Protein AF-A0A527X6K6-F1 (afdb_monomer)

Structure (mmCIF, N/CA/C/O backbone):
data_AF-A0A527X6K6-F1
#
_entry.id   AF-A0A527X6K6-F1
#
loop_
_atom_site.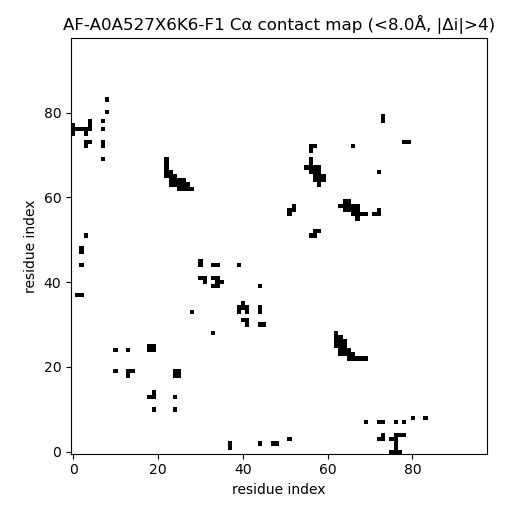group_PDB
_atom_site.id
_atom_site.type_symbol
_atom_site.label_atom_id
_atom_site.label_alt_id
_atom_site.label_comp_id
_atom_site.label_asym_id
_atom_site.label_entity_id
_atom_site.label_seq_id
_atom_site.pdb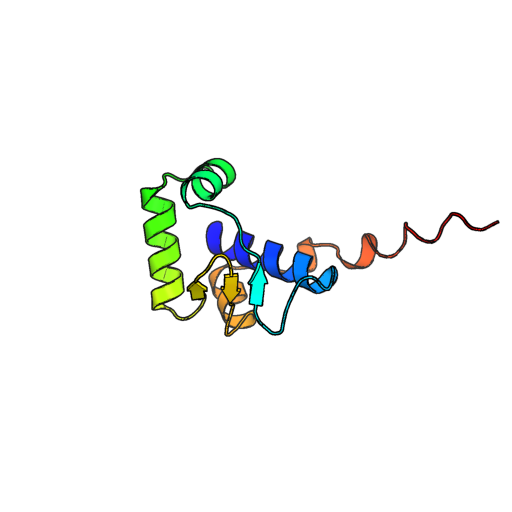x_PDB_ins_code
_atom_site.Cartn_x
_atom_site.Cartn_y
_atom_site.Cartn_z
_atom_site.occupancy
_atom_site.B_iso_or_equiv
_atom_site.auth_seq_id
_atom_site.auth_comp_id
_atom_site.auth_asym_id
_atom_site.auth_atom_id
_atom_site.pdbx_PDB_model_num
ATOM 1 N N . GLU A 1 1 ? 6.776 7.921 -3.647 1.00 76.56 1 GLU A N 1
ATOM 2 C CA . GLU A 1 1 ? 7.877 6.958 -3.862 1.00 76.56 1 GLU A CA 1
ATOM 3 C C . GLU A 1 1 ? 7.983 5.915 -2.744 1.00 76.56 1 GLU A C 1
ATOM 5 O O . GLU A 1 1 ? 7.497 4.816 -2.959 1.00 76.56 1 GLU A O 1
ATOM 10 N N . ARG A 1 2 ? 8.471 6.239 -1.529 1.00 87.06 2 ARG A N 1
ATOM 11 C CA . ARG A 1 2 ? 8.707 5.253 -0.438 1.00 87.06 2 ARG A CA 1
ATOM 12 C C . ARG A 1 2 ? 7.518 4.342 -0.096 1.00 87.06 2 ARG A C 1
ATOM 14 O O . ARG A 1 2 ? 7.696 3.141 0.043 1.00 87.06 2 ARG A O 1
ATOM 21 N N . MET A 1 3 ? 6.308 4.901 0.006 1.00 93.00 3 MET A N 1
ATOM 22 C CA . MET A 1 3 ? 5.091 4.115 0.263 1.00 93.00 3 MET A CA 1
ATOM 23 C C . MET A 1 3 ? 4.795 3.133 -0.876 1.00 93.00 3 MET A C 1
ATOM 25 O O . MET A 1 3 ? 4.585 1.956 -0.629 1.00 93.00 3 MET A O 1
ATOM 29 N N . ALA A 1 4 ? 4.791 3.606 -2.125 1.00 92.38 4 ALA A N 1
ATOM 30 C CA . ALA A 1 4 ? 4.514 2.762 -3.287 1.00 92.38 4 ALA A CA 1
ATOM 31 C C . ALA A 1 4 ? 5.568 1.654 -3.429 1.00 92.38 4 ALA A C 1
ATOM 33 O O . ALA A 1 4 ? 5.218 0.507 -3.675 1.00 92.38 4 ALA A O 1
ATOM 34 N N . HIS A 1 5 ? 6.836 1.981 -3.167 1.00 91.44 5 HIS A N 1
ATOM 35 C CA . HIS A 1 5 ? 7.931 1.018 -3.130 1.00 91.44 5 HIS A CA 1
ATOM 36 C C . HIS A 1 5 ? 7.713 -0.067 -2.067 1.00 91.44 5 HIS A C 1
ATOM 38 O O . HIS A 1 5 ? 7.816 -1.247 -2.383 1.00 91.44 5 HIS A O 1
ATOM 44 N N . LEU A 1 6 ? 7.354 0.315 -0.834 1.00 92.31 6 LEU A N 1
ATOM 45 C CA . LEU A 1 6 ? 7.033 -0.634 0.239 1.00 92.31 6 LEU A CA 1
ATOM 46 C C . LEU A 1 6 ? 5.873 -1.562 -0.150 1.00 92.31 6 LEU A C 1
ATOM 48 O O . LEU A 1 6 ? 5.939 -2.761 0.100 1.00 92.31 6 LEU A O 1
ATOM 52 N N . LEU A 1 7 ? 4.813 -1.019 -0.756 1.00 94.75 7 LEU A N 1
ATOM 53 C CA . LEU A 1 7 ? 3.655 -1.813 -1.172 1.00 94.75 7 LEU A CA 1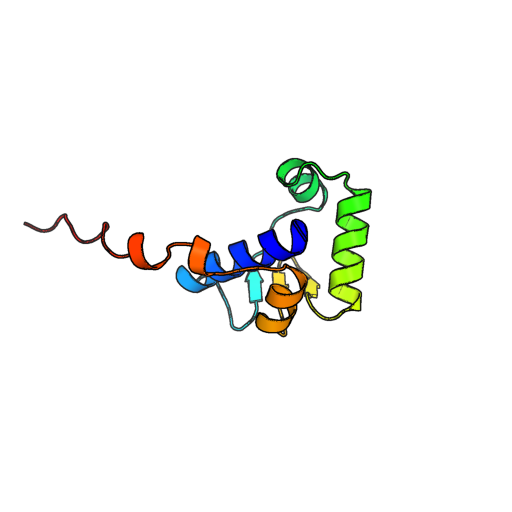
ATOM 54 C C . LEU A 1 7 ? 4.013 -2.798 -2.295 1.00 94.75 7 LEU A C 1
ATOM 56 O O . LEU A 1 7 ? 3.600 -3.952 -2.221 1.00 94.75 7 LEU A O 1
ATOM 60 N N . CYS A 1 8 ? 4.814 -2.380 -3.285 1.00 94.00 8 CYS A N 1
ATOM 61 C CA . CYS A 1 8 ? 5.350 -3.274 -4.318 1.00 94.00 8 CYS A CA 1
ATOM 62 C C . CYS A 1 8 ? 6.195 -4.395 -3.708 1.00 94.00 8 CYS A C 1
ATOM 64 O O . CYS A 1 8 ? 5.976 -5.565 -4.004 1.00 94.00 8 CYS A O 1
ATOM 66 N N . GLU A 1 9 ? 7.143 -4.042 -2.840 1.00 92.44 9 GLU A N 1
ATOM 67 C CA . GLU A 1 9 ? 8.031 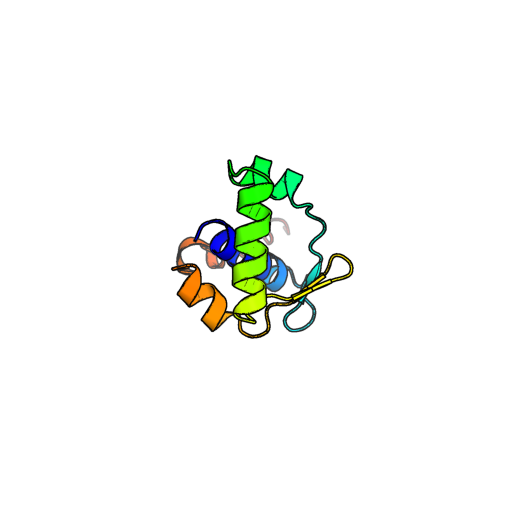-4.995 -2.177 1.00 92.44 9 GLU A CA 1
ATOM 68 C C . GLU A 1 9 ? 7.259 -6.029 -1.359 1.00 92.44 9 GLU A C 1
ATOM 70 O O . GLU A 1 9 ? 7.492 -7.230 -1.499 1.00 92.44 9 GLU A O 1
ATOM 75 N N . LEU A 1 10 ? 6.331 -5.570 -0.518 1.00 93.25 10 LEU A N 1
ATOM 76 C CA . LEU A 1 10 ? 5.533 -6.454 0.319 1.00 93.25 10 LEU A CA 1
ATOM 77 C C . LEU A 1 10 ? 4.687 -7.397 -0.537 1.00 93.25 10 LEU A C 1
ATOM 79 O O . LEU A 1 10 ? 4.654 -8.593 -0.260 1.00 93.25 10 LEU A O 1
ATOM 83 N N . PHE A 1 11 ? 4.040 -6.873 -1.580 1.00 95.31 11 PHE A N 1
ATOM 84 C CA . PHE A 1 11 ? 3.217 -7.684 -2.469 1.00 95.31 11 PHE A CA 1
ATOM 85 C C . PHE A 1 11 ? 4.039 -8.775 -3.157 1.00 95.31 11 PHE A C 1
ATOM 87 O O . PHE A 1 11 ? 3.657 -9.936 -3.099 1.00 95.31 11 PHE A O 1
ATOM 94 N N . ILE A 1 12 ? 5.198 -8.428 -3.725 1.00 93.25 12 ILE A N 1
ATOM 95 C CA . ILE A 1 12 ? 6.069 -9.387 -4.421 1.00 93.25 12 ILE A CA 1
ATOM 96 C C . ILE A 1 12 ? 6.598 -10.459 -3.459 1.00 93.25 12 ILE A C 1
ATOM 98 O O . ILE A 1 12 ? 6.654 -11.635 -3.812 1.00 93.25 12 ILE A O 1
ATOM 102 N N . ARG A 1 13 ? 6.963 -10.087 -2.225 1.00 93.69 13 ARG A N 1
ATOM 103 C CA . ARG A 1 13 ? 7.400 -11.063 -1.213 1.00 93.69 13 ARG A CA 1
ATOM 104 C C . ARG A 1 13 ? 6.272 -12.011 -0.809 1.00 93.69 13 ARG A C 1
ATOM 106 O O . ARG A 1 13 ? 6.509 -13.205 -0.659 1.00 93.69 13 ARG A O 1
ATOM 113 N N . LEU A 1 14 ? 5.058 -11.491 -0.633 1.00 94.19 14 LEU A N 1
ATOM 114 C CA . LEU A 1 14 ? 3.890 -12.313 -0.315 1.00 94.19 14 LEU A CA 1
ATOM 115 C C . LEU A 1 14 ? 3.499 -13.207 -1.494 1.00 94.19 14 LEU A C 1
ATOM 117 O O . LEU A 1 14 ? 3.131 -14.355 -1.271 1.00 94.19 14 LEU A O 1
ATOM 121 N N . GLU A 1 15 ? 3.624 -12.720 -2.727 1.00 94.00 15 GLU A N 1
ATOM 122 C CA . GLU A 1 15 ? 3.385 -13.498 -3.944 1.00 94.00 15 GLU A CA 1
ATOM 123 C C . GLU A 1 15 ? 4.374 -14.663 -4.046 1.00 94.00 15 GLU A C 1
ATOM 125 O O . GLU A 1 15 ? 3.960 -15.810 -4.206 1.00 94.00 15 GLU A O 1
ATOM 130 N N . ALA A 1 16 ? 5.668 -14.399 -3.839 1.00 92.19 16 ALA A N 1
ATOM 131 C CA . ALA A 1 16 ? 6.704 -15.431 -3.809 1.00 92.19 16 ALA A CA 1
ATOM 132 C C . ALA A 1 16 ? 6.488 -16.471 -2.692 1.00 92.19 16 ALA A C 1
ATOM 134 O O . ALA A 1 16 ? 6.854 -17.633 -2.851 1.00 92.19 16 ALA A O 1
ATOM 135 N N . ALA A 1 17 ? 5.871 -16.071 -1.576 1.00 94.19 17 ALA A N 1
ATOM 136 C CA . ALA A 1 17 ? 5.514 -16.959 -0.470 1.00 94.19 17 ALA A CA 1
ATOM 137 C C . ALA A 1 17 ? 4.174 -17.704 -0.668 1.00 94.19 17 ALA A C 1
ATOM 139 O O . ALA A 1 17 ? 3.794 -18.494 0.195 1.00 94.19 17 ALA A O 1
ATOM 140 N N . GLY A 1 18 ? 3.440 -17.456 -1.761 1.00 94.06 18 GLY A N 1
ATOM 141 C CA . GLY A 1 18 ? 2.107 -18.031 -1.991 1.00 94.06 18 GLY A CA 1
ATOM 142 C C . GLY A 1 18 ? 1.006 -17.455 -1.088 1.00 94.06 18 GLY A C 1
ATOM 143 O O . GLY A 1 18 ? -0.038 -18.078 -0.911 1.00 94.06 18 GLY A O 1
ATOM 144 N N . CYS A 1 19 ? 1.230 -16.273 -0.509 1.00 95.44 19 CYS A N 1
ATOM 145 C CA . CYS A 1 19 ? 0.328 -15.578 0.417 1.00 95.44 19 CYS A CA 1
ATOM 146 C C . CYS A 1 19 ? -0.548 -14.512 -0.272 1.00 95.44 19 CYS A C 1
ATOM 148 O O . CYS A 1 19 ? -1.107 -13.636 0.395 1.00 95.44 19 CYS A O 1
ATOM 150 N N . THR A 1 20 ? -0.650 -14.550 -1.601 1.00 96.38 20 THR A N 1
ATOM 151 C CA . THR A 1 20 ? -1.533 -13.688 -2.395 1.00 96.38 20 THR A CA 1
ATOM 152 C C . THR A 1 20 ? -2.723 -14.477 -2.935 1.00 96.38 20 THR A C 1
ATOM 154 O O . THR A 1 20 ? -2.658 -15.683 -3.161 1.00 96.38 20 THR A O 1
ATOM 157 N N . SER A 1 21 ? -3.832 -13.776 -3.148 1.00 95.31 21 SER A N 1
ATOM 158 C CA . SER A 1 21 ? -4.984 -14.262 -3.903 1.00 95.31 21 SER A CA 1
ATOM 159 C C . SER A 1 21 ? -5.228 -13.279 -5.039 1.00 95.31 21 SER A C 1
ATOM 161 O O . SER A 1 21 ? -5.632 -12.138 -4.799 1.00 95.31 21 SER A O 1
ATOM 163 N N . ASP A 1 22 ? -4.958 -13.716 -6.268 1.00 93.19 22 ASP A N 1
ATOM 164 C CA . ASP A 1 22 ? -4.941 -12.869 -7.462 1.00 93.19 22 ASP A CA 1
ATOM 165 C C . ASP A 1 22 ? -4.037 -11.638 -7.260 1.00 93.19 22 ASP A C 1
ATOM 167 O O . ASP A 1 22 ? -2.869 -11.743 -6.895 1.00 93.19 22 ASP A O 1
ATOM 171 N N . SER A 1 23 ? -4.595 -10.447 -7.451 1.00 95.00 23 SER A N 1
ATOM 172 C CA . SER A 1 23 ? -3.928 -9.168 -7.253 1.00 95.00 23 SER A CA 1
ATOM 173 C C . SER A 1 23 ? -4.053 -8.639 -5.820 1.00 95.00 23 SER A C 1
ATOM 175 O 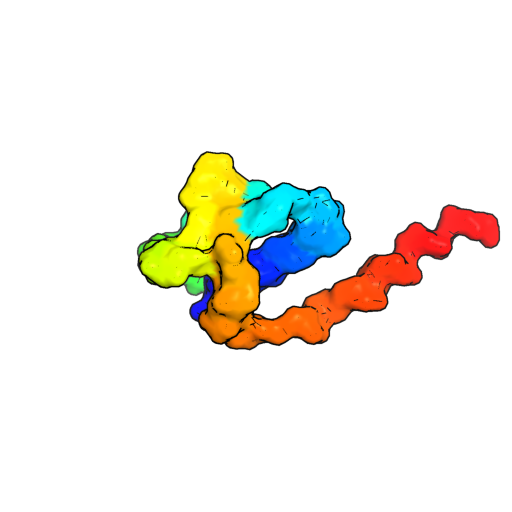O . SER A 1 23 ? -3.977 -7.425 -5.617 1.00 95.00 23 SER A O 1
ATOM 177 N N . SER A 1 24 ? -4.341 -9.496 -4.834 1.00 97.44 24 SER A N 1
ATOM 178 C CA . SER A 1 24 ? -4.618 -9.080 -3.455 1.00 97.44 24 SER A CA 1
ATOM 179 C C . SER A 1 24 ? -3.815 -9.848 -2.413 1.00 97.44 24 SER A C 1
ATOM 181 O O . SER A 1 24 ? -3.484 -11.016 -2.594 1.00 97.44 24 SER A O 1
ATOM 183 N N . CYS A 1 25 ? -3.544 -9.198 -1.286 1.00 97.12 25 CYS A N 1
ATOM 184 C CA . CYS A 1 25 ? -2.876 -9.794 -0.135 1.00 97.12 25 CYS A CA 1
ATOM 185 C C . CYS A 1 25 ? -3.434 -9.233 1.178 1.00 97.12 25 CYS A C 1
ATOM 187 O O . CYS A 1 25 ? -4.039 -8.153 1.210 1.00 97.12 25 CYS A O 1
ATOM 189 N N . GLU A 1 26 ? -3.217 -9.947 2.283 1.00 96.75 26 GLU A N 1
ATOM 190 C CA . GLU A 1 26 ? -3.485 -9.382 3.604 1.00 96.75 26 GLU A CA 1
ATOM 191 C C . GLU A 1 26 ? -2.544 -8.195 3.859 1.00 96.75 26 GLU A C 1
ATOM 193 O O . GLU A 1 26 ? -1.351 -8.234 3.557 1.00 96.75 26 GLU A O 1
ATOM 198 N N . PHE A 1 27 ? -3.095 -7.117 4.405 1.00 95.81 27 PHE A N 1
ATOM 199 C CA . PHE A 1 27 ? -2.367 -5.909 4.755 1.00 95.81 27 PHE A CA 1
ATOM 200 C C . PHE A 1 27 ? -2.847 -5.388 6.117 1.00 95.81 27 PHE A C 1
ATOM 202 O O . PHE A 1 27 ? -3.697 -4.493 6.196 1.00 95.81 27 PHE A O 1
ATOM 209 N N . PRO A 1 28 ? -2.323 -5.957 7.217 1.00 92.88 28 PRO A N 1
ATOM 210 C CA . PRO A 1 28 ? -2.788 -5.657 8.567 1.00 92.88 28 PRO A CA 1
ATOM 211 C C . PRO A 1 28 ? -2.231 -4.345 9.150 1.00 92.88 28 PRO A C 1
ATOM 213 O O . PRO A 1 28 ? -2.532 -4.043 10.306 1.00 92.88 28 PRO A O 1
ATOM 216 N N . LEU A 1 29 ? -1.451 -3.575 8.379 1.00 93.38 29 LEU A N 1
ATOM 217 C CA . LEU A 1 29 ? -0.764 -2.367 8.843 1.00 93.38 29 LEU A CA 1
ATOM 218 C C . LEU A 1 29 ? -1.678 -1.135 8.866 1.00 93.38 29 LEU A C 1
ATOM 220 O O . LEU A 1 29 ? -2.369 -0.801 7.899 1.00 93.38 29 LEU A O 1
ATOM 224 N N . THR A 1 30 ? -1.627 -0.410 9.977 1.00 94.19 30 THR A N 1
ATOM 225 C CA . THR A 1 30 ? -2.292 0.878 10.177 1.00 94.19 30 THR A CA 1
ATOM 226 C C . THR A 1 30 ? -1.476 2.038 9.601 1.00 94.19 30 THR A C 1
ATOM 228 O O . THR A 1 30 ? -0.278 1.937 9.343 1.00 94.19 30 THR A O 1
ATOM 231 N N . GLN A 1 31 ? -2.112 3.205 9.433 1.00 94.56 31 GLN A N 1
ATOM 232 C CA . GLN A 1 31 ? -1.412 4.417 8.976 1.00 94.56 31 GLN A CA 1
ATOM 233 C C . GLN A 1 31 ? -0.334 4.886 9.965 1.00 94.56 31 GLN A C 1
ATOM 235 O O . GLN A 1 31 ? 0.637 5.512 9.546 1.00 94.56 31 GLN A O 1
ATOM 240 N N . THR A 1 32 ? -0.505 4.598 11.259 1.00 96.31 32 THR A N 1
ATOM 241 C CA . THR A 1 32 ? 0.483 4.916 12.296 1.00 96.31 32 THR A CA 1
ATOM 242 C C . THR A 1 32 ? 1.713 4.028 12.161 1.00 96.31 32 THR A C 1
ATOM 244 O O . THR A 1 32 ? 2.809 4.561 12.033 1.00 96.31 32 THR A O 1
ATOM 247 N N . GLU A 1 33 ? 1.536 2.707 12.069 1.00 95.62 33 GLU A N 1
ATOM 248 C CA . GLU A 1 33 ? 2.645 1.755 11.880 1.00 95.62 33 GLU A CA 1
ATOM 249 C C . GLU A 1 33 ? 3.397 2.017 10.568 1.00 95.62 33 GLU A C 1
ATOM 251 O O . GLU A 1 33 ? 4.627 1.972 10.524 1.00 95.62 33 GLU A O 1
ATOM 256 N N . LEU A 1 34 ? 2.676 2.367 9.495 1.00 94.81 34 LEU A N 1
ATOM 257 C CA 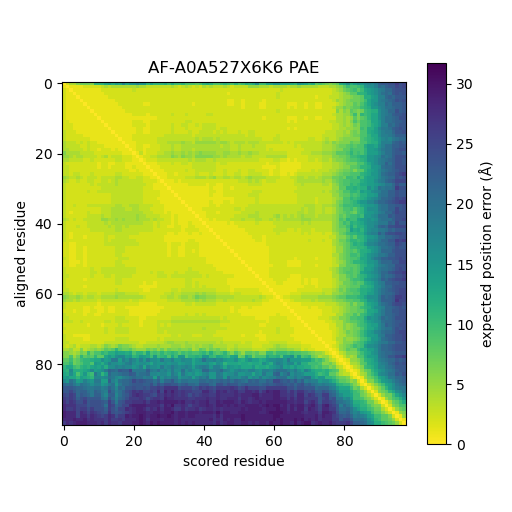. LEU A 1 34 ? 3.294 2.808 8.242 1.00 94.81 34 LEU A CA 1
ATOM 258 C C . LEU A 1 34 ? 4.103 4.095 8.415 1.00 94.81 34 LEU A C 1
ATOM 260 O O . LEU A 1 34 ? 5.172 4.231 7.823 1.00 94.81 34 LEU A O 1
ATOM 264 N N . GLY A 1 35 ? 3.605 5.038 9.216 1.00 95.56 35 GLY A N 1
ATOM 265 C CA . GLY A 1 35 ? 4.309 6.278 9.523 1.00 95.56 35 GLY A CA 1
ATOM 266 C C . GLY A 1 35 ? 5.615 6.024 10.269 1.00 95.56 35 GLY A C 1
ATOM 267 O O . GLY A 1 35 ? 6.664 6.509 9.853 1.00 95.56 35 GLY A O 1
ATOM 268 N N . GLU A 1 36 ? 5.567 5.200 11.312 1.00 94.50 36 GLU A N 1
ATOM 269 C CA . GLU A 1 36 ? 6.738 4.799 12.097 1.00 94.50 36 GLU A CA 1
ATOM 270 C C . GLU A 1 36 ? 7.772 4.061 11.239 1.00 94.50 36 GLU A C 1
ATOM 272 O O . GLU A 1 36 ? 8.951 4.409 11.260 1.00 94.50 36 GLU A O 1
ATOM 277 N N . THR A 1 37 ? 7.320 3.113 10.413 1.00 91.44 37 THR A N 1
ATOM 278 C CA . THR A 1 37 ? 8.190 2.315 9.531 1.00 91.44 37 THR A CA 1
ATOM 279 C C . THR A 1 37 ? 8.882 3.175 8.473 1.00 91.44 37 THR A C 1
ATOM 281 O O . THR A 1 37 ? 10.053 2.968 8.158 1.00 91.44 37 THR A O 1
ATOM 284 N N . LEU A 1 38 ? 8.169 4.151 7.905 1.00 92.00 38 LEU A N 1
ATOM 285 C CA . LEU A 1 38 ? 8.668 4.971 6.798 1.00 92.00 38 LEU A CA 1
ATOM 286 C C . LEU A 1 38 ? 9.296 6.300 7.247 1.00 92.00 38 LEU A C 1
ATOM 288 O O . LEU A 1 38 ? 9.776 7.055 6.397 1.00 92.00 38 LEU A O 1
ATOM 292 N N . GLY A 1 39 ? 9.283 6.612 8.548 1.00 93.62 39 GLY A N 1
ATOM 293 C CA . GLY A 1 39 ? 9.681 7.923 9.070 1.00 93.62 39 GLY A CA 1
ATOM 294 C C . GLY A 1 39 ? 8.775 9.060 8.577 1.00 93.62 39 GLY A C 1
ATOM 295 O O . GLY A 1 39 ? 9.228 10.188 8.387 1.00 93.62 39 GLY A O 1
ATOM 296 N N . MET A 1 40 ? 7.501 8.758 8.314 1.00 93.00 40 MET A N 1
ATOM 297 C CA . MET A 1 40 ? 6.496 9.685 7.793 1.00 93.00 40 MET A CA 1
ATOM 298 C C . MET A 1 40 ? 5.482 10.036 8.884 1.00 93.00 40 MET A C 1
ATOM 300 O O . MET A 1 40 ? 5.089 9.196 9.687 1.00 93.00 40 MET A O 1
ATOM 304 N N . SER A 1 41 ? 4.972 11.268 8.883 1.00 95.44 41 SER A N 1
ATOM 305 C CA . SER A 1 41 ? 3.817 11.590 9.726 1.00 95.44 41 SER A CA 1
ATOM 306 C C . SER A 1 41 ? 2.557 10.878 9.220 1.00 95.44 41 SER A C 1
ATOM 308 O O . SER A 1 41 ? 2.391 10.672 8.014 1.00 95.44 41 SER A O 1
ATOM 310 N N . THR A 1 42 ? 1.613 10.574 10.115 1.00 95.38 42 THR A N 1
ATOM 311 C CA . THR A 1 42 ? 0.333 9.934 9.758 1.00 95.38 42 THR A CA 1
ATOM 312 C C . THR A 1 42 ? -0.443 10.728 8.699 1.00 95.38 42 THR A C 1
ATOM 314 O O . THR A 1 42 ? -1.064 10.145 7.816 1.00 95.38 42 THR A O 1
ATOM 317 N N . VAL A 1 43 ? -0.367 12.066 8.722 1.00 95.56 43 VAL A N 1
ATOM 318 C CA . VAL A 1 43 ? -0.998 12.933 7.707 1.00 95.56 43 VAL A CA 1
ATOM 319 C C . VAL A 1 43 ? -0.335 12.765 6.336 1.00 95.56 43 VAL A C 1
ATOM 321 O O . VAL A 1 43 ? -1.025 12.743 5.316 1.00 95.56 43 VAL A O 1
ATOM 324 N N . HIS A 1 44 ? 0.992 12.620 6.291 1.00 90.88 44 HIS A N 1
ATOM 325 C CA . HIS A 1 44 ? 1.705 12.378 5.038 1.00 90.88 44 HIS A CA 1
ATOM 326 C C . HIS A 1 44 ? 1.427 10.970 4.490 1.00 90.88 44 HIS A C 1
ATOM 328 O O . HIS A 1 44 ? 1.202 10.817 3.288 1.00 90.88 44 HIS A O 1
ATOM 334 N N . VAL A 1 45 ? 1.342 9.963 5.367 1.00 95.88 45 VAL A N 1
ATOM 335 C CA . VAL A 1 45 ? 0.875 8.611 5.017 1.00 95.88 45 VAL A CA 1
ATOM 336 C C . VAL A 1 45 ? -0.527 8.664 4.418 1.00 95.88 45 VAL A C 1
ATOM 338 O O . VAL A 1 45 ? -0.746 8.142 3.327 1.00 95.88 45 VAL A O 1
ATOM 341 N N . ASN A 1 46 ? -1.465 9.336 5.090 1.00 95.94 46 ASN A N 1
ATOM 342 C CA . ASN A 1 46 ? -2.846 9.456 4.637 1.00 95.94 46 ASN A CA 1
ATOM 343 C C . ASN A 1 46 ? -2.939 10.067 3.234 1.00 95.94 46 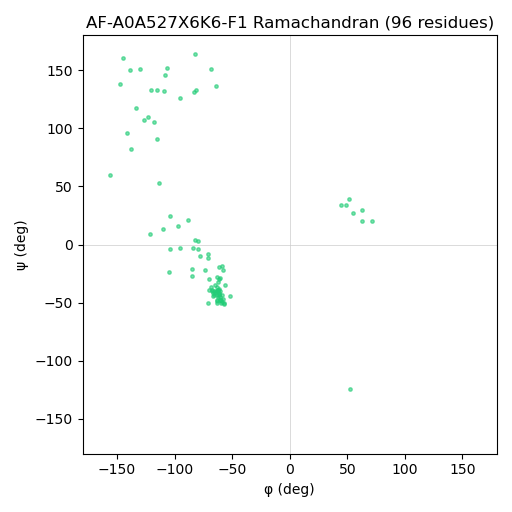ASN A C 1
ATOM 345 O O . ASN A 1 46 ? -3.555 9.469 2.353 1.00 95.94 46 ASN A O 1
ATOM 349 N N . ARG A 1 47 ? -2.264 11.204 3.017 1.00 95.75 47 ARG A N 1
ATOM 350 C CA . ARG A 1 47 ? -2.214 11.881 1.716 1.00 95.75 47 ARG A CA 1
ATOM 351 C C . ARG A 1 47 ? -1.659 10.966 0.626 1.00 95.75 47 ARG A C 1
ATOM 353 O O . ARG A 1 47 ? -2.274 10.830 -0.423 1.00 95.75 47 ARG A O 1
ATOM 360 N N . THR A 1 48 ? -0.555 10.276 0.906 1.00 94.75 48 THR A N 1
ATOM 361 C CA . THR A 1 48 ? 0.072 9.367 -0.064 1.00 94.75 48 THR A CA 1
ATOM 362 C C . THR A 1 48 ? -0.860 8.202 -0.419 1.00 94.75 48 THR A C 1
ATOM 364 O O . THR A 1 48 ? -1.032 7.873 -1.588 1.00 94.75 48 THR A O 1
ATOM 367 N N . LEU A 1 49 ? -1.526 7.593 0.569 1.00 95.25 49 LEU A N 1
ATOM 368 C CA . LEU A 1 49 ? -2.507 6.532 0.315 1.00 95.25 49 LEU A CA 1
ATOM 369 C C . LEU A 1 49 ? -3.726 7.044 -0.464 1.00 95.25 49 LEU A C 1
ATOM 371 O O . LEU A 1 49 ? -4.291 6.305 -1.266 1.00 95.25 49 LEU A O 1
ATOM 375 N N . GLN A 1 50 ? -4.155 8.287 -0.232 1.00 96.00 50 GLN A N 1
ATOM 376 C CA . GLN A 1 50 ? -5.221 8.914 -1.014 1.00 96.00 50 GLN A CA 1
ATOM 377 C C . GLN A 1 50 ? -4.803 9.134 -2.473 1.00 96.00 50 GLN A C 1
ATOM 379 O O . GLN A 1 50 ? -5.582 8.808 -3.361 1.00 96.00 50 GLN A O 1
ATOM 384 N N . GLU A 1 51 ? -3.584 9.609 -2.732 1.00 94.94 51 GLU A N 1
ATOM 385 C CA . GLU A 1 51 ? -3.045 9.800 -4.088 1.00 94.94 51 GLU A CA 1
ATOM 386 C C . GLU A 1 51 ? -2.958 8.476 -4.868 1.00 94.94 51 GLU A C 1
ATOM 388 O O . GLU A 1 51 ? -3.373 8.404 -6.030 1.00 94.94 51 GLU A O 1
ATOM 393 N N . LEU A 1 52 ? -2.498 7.402 -4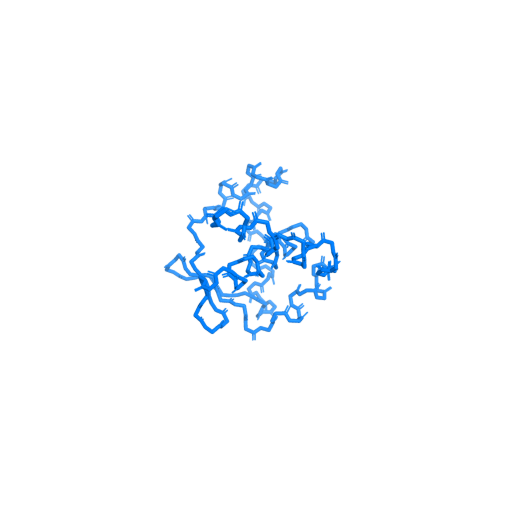.215 1.00 95.31 52 LEU A N 1
ATOM 394 C CA . LEU A 1 52 ? -2.433 6.065 -4.817 1.00 95.31 52 LEU A CA 1
ATOM 395 C C . LEU A 1 52 ? -3.829 5.500 -5.123 1.00 95.31 52 LEU A C 1
ATOM 397 O O . LEU A 1 52 ? -4.033 4.909 -6.184 1.00 95.31 52 LEU A O 1
ATOM 401 N N . ARG A 1 53 ? -4.808 5.717 -4.232 1.00 96.19 53 ARG A N 1
ATOM 402 C CA . ARG A 1 53 ? -6.212 5.333 -4.468 1.00 96.19 53 ARG A CA 1
ATOM 403 C C . ARG A 1 53 ? -6.845 6.145 -5.596 1.00 96.19 53 ARG A C 1
ATOM 405 O O . ARG A 1 53 ? -7.510 5.572 -6.448 1.00 96.19 53 ARG A O 1
ATOM 412 N N . ALA A 1 54 ? -6.625 7.460 -5.624 1.00 96.12 54 ALA A N 1
ATOM 413 C CA . ALA A 1 54 ? -7.152 8.345 -6.664 1.00 96.12 54 ALA A CA 1
ATOM 414 C C . ALA A 1 54 ? -6.610 7.984 -8.056 1.00 96.12 54 ALA A C 1
ATOM 416 O O . ALA A 1 54 ? -7.319 8.106 -9.050 1.00 96.12 54 ALA A O 1
ATOM 417 N N . SER A 1 55 ? -5.377 7.480 -8.108 1.00 95.12 55 SER A N 1
ATOM 418 C CA . SER A 1 55 ? -4.742 6.972 -9.327 1.00 95.12 55 SER A CA 1
ATOM 419 C C . SER A 1 55 ? -5.144 5.529 -9.681 1.00 95.12 55 SER A C 1
ATOM 421 O O . SER A 1 55 ? -4.606 4.973 -10.632 1.00 95.12 55 SER A O 1
ATOM 423 N N . ASN A 1 56 ? -6.065 4.905 -8.933 1.00 96.06 56 ASN A N 1
ATOM 424 C CA . ASN A 1 56 ? -6.465 3.495 -9.066 1.00 96.06 56 ASN A CA 1
ATOM 425 C C . ASN A 1 56 ? -5.300 2.489 -8.978 1.00 96.06 56 ASN A C 1
ATOM 427 O O . ASN A 1 56 ? -5.380 1.389 -9.520 1.00 96.06 56 ASN A O 1
ATOM 431 N N . LEU A 1 57 ? -4.218 2.851 -8.283 1.00 96.31 57 LEU A N 1
ATOM 432 C CA . LEU A 1 57 ? -3.042 1.990 -8.135 1.00 96.31 57 LEU A CA 1
ATOM 433 C C . LEU A 1 57 ? -3.194 1.002 -6.979 1.00 96.31 57 LEU A C 1
ATOM 435 O O . LEU A 1 57 ? -2.593 -0.068 -7.005 1.00 96.31 57 LEU A O 1
ATOM 439 N N . ILE A 1 58 ? -3.997 1.355 -5.971 1.00 97.50 58 ILE A N 1
ATOM 440 C CA . ILE A 1 58 ? -4.297 0.487 -4.831 1.00 97.50 58 ILE A CA 1
ATOM 441 C C . ILE A 1 58 ? -5.771 0.573 -4.440 1.00 97.50 58 ILE A C 1
ATOM 443 O O . ILE A 1 58 ? -6.398 1.633 -4.515 1.00 97.50 58 ILE A O 1
ATOM 447 N N . VAL A 1 59 ? -6.280 -0.524 -3.895 1.00 97.44 59 VAL A N 1
ATOM 448 C CA . VAL A 1 59 ? -7.494 -0.566 -3.080 1.00 97.44 59 VAL A CA 1
ATOM 449 C C . VAL A 1 59 ? -7.103 -1.115 -1.714 1.00 97.44 59 VAL A C 1
ATOM 451 O O . VAL A 1 59 ? -6.389 -2.103 -1.612 1.00 97.44 59 VAL A O 1
ATOM 454 N N . LEU A 1 60 ? -7.553 -0.449 -0.654 1.00 94.75 60 LEU A N 1
ATOM 455 C CA . LEU A 1 60 ? -7.330 -0.874 0.726 1.00 94.75 60 LEU A CA 1
ATOM 456 C C . LEU A 1 60 ? -8.687 -0.942 1.409 1.00 94.75 60 LEU A C 1
ATOM 458 O O . LEU A 1 60 ? -9.284 0.107 1.672 1.00 94.75 60 LEU A O 1
ATOM 462 N N . LYS A 1 61 ? -9.168 -2.157 1.661 1.00 94.12 61 LYS A N 1
ATOM 463 C CA . LYS A 1 61 ? -10.487 -2.420 2.240 1.00 94.12 61 LYS A CA 1
ATOM 464 C C . LYS A 1 61 ? -10.415 -3.672 3.108 1.00 94.12 61 LYS A C 1
ATOM 466 O O . LYS A 1 61 ? -9.762 -4.624 2.718 1.00 94.12 61 LYS A O 1
ATOM 471 N N . ASP A 1 62 ? -11.054 -3.653 4.276 1.00 92.75 62 ASP A N 1
ATOM 472 C CA . ASP A 1 62 ? -11.179 -4.823 5.160 1.00 92.75 62 ASP A CA 1
ATOM 473 C C . ASP A 1 62 ? -9.839 -5.527 5.476 1.00 92.75 62 ASP A C 1
ATOM 475 O O . ASP A 1 62 ? -9.767 -6.746 5.551 1.00 92.75 62 ASP A O 1
ATOM 479 N N . ARG A 1 63 ? -8.765 -4.742 5.685 1.00 93.25 63 ARG A N 1
ATOM 480 C CA . ARG A 1 63 ? -7.376 -5.221 5.900 1.00 93.25 63 ARG A CA 1
ATOM 481 C C . ARG A 1 63 ? -6.783 -5.991 4.711 1.00 93.25 63 ARG A C 1
ATOM 483 O O . ARG A 1 63 ? -5.794 -6.696 4.869 1.00 93.25 63 ARG A O 1
ATOM 490 N N . THR A 1 64 ? -7.338 -5.820 3.519 1.00 96.50 64 THR A N 1
ATOM 491 C CA . THR A 1 64 ? -6.819 -6.357 2.260 1.00 96.50 64 THR A CA 1
ATOM 492 C C . THR A 1 64 ? -6.273 -5.224 1.403 1.00 96.50 64 THR A C 1
ATOM 494 O O . THR A 1 64 ? -6.935 -4.197 1.211 1.00 96.50 64 THR A O 1
ATOM 497 N N . LEU A 1 65 ? -5.063 -5.420 0.884 1.00 97.62 65 LEU A N 1
ATOM 498 C CA . LEU A 1 65 ? -4.488 -4.612 -0.183 1.00 97.62 65 LEU A CA 1
ATOM 499 C C . LEU A 1 65 ? -4.750 -5.317 -1.509 1.00 97.62 65 LEU A C 1
ATOM 501 O O . LEU A 1 65 ? -4.362 -6.467 -1.675 1.00 97.62 65 LEU A O 1
ATOM 505 N N . THR A 1 66 ? -5.356 -4.613 -2.456 1.00 98.06 66 THR A N 1
ATOM 506 C CA . THR A 1 66 ? -5.467 -5.044 -3.851 1.00 98.06 66 THR A CA 1
ATOM 507 C C . THR A 1 66 ? -4.688 -4.077 -4.727 1.00 98.06 66 THR A C 1
ATOM 509 O O . THR A 1 66 ? -4.846 -2.861 -4.597 1.00 98.06 66 THR A O 1
ATOM 512 N N . ILE A 1 67 ? -3.869 -4.609 -5.631 1.00 97.69 67 ILE A N 1
ATOM 513 C CA . ILE A 1 67 ? -3.057 -3.855 -6.587 1.00 97.69 67 ILE A CA 1
ATOM 514 C C . ILE A 1 67 ? -3.553 -4.194 -8.002 1.00 97.69 67 ILE A C 1
ATOM 516 O O . ILE A 1 67 ? -3.074 -5.155 -8.597 1.00 97.69 67 ILE A O 1
ATOM 520 N N . PRO A 1 68 ? -4.518 -3.439 -8.566 1.00 96.62 68 PRO A N 1
ATOM 521 C CA . PRO A 1 68 ? -5.167 -3.799 -9.834 1.00 96.62 68 PRO A CA 1
ATOM 522 C C . PRO A 1 68 ? -4.204 -3.895 -11.021 1.00 96.62 68 PRO A C 1
ATOM 524 O O . PRO A 1 68 ? -4.450 -4.633 -11.971 1.00 96.62 68 PRO A O 1
ATOM 527 N N . ASN A 1 69 ? -3.119 -3.120 -10.977 1.00 94.38 69 ASN A N 1
ATOM 528 C CA . ASN A 1 69 ? -2.059 -3.140 -11.970 1.00 94.38 69 ASN A CA 1
ATOM 529 C C . ASN A 1 69 ? -0.707 -2.969 -11.267 1.00 94.38 69 ASN A C 1
ATOM 531 O O . ASN A 1 69 ? -0.288 -1.848 -10.967 1.00 94.38 69 ASN A O 1
ATOM 535 N N . LEU A 1 70 ? -0.041 -4.095 -10.998 1.00 93.06 70 LEU A N 1
ATOM 536 C CA . LEU A 1 70 ? 1.259 -4.110 -10.328 1.00 93.06 70 LEU A CA 1
ATOM 537 C C . LEU A 1 70 ? 2.320 -3.342 -11.123 1.00 93.06 70 LEU A C 1
ATOM 539 O O . LEU A 1 70 ? 3.075 -2.581 -10.527 1.00 93.06 70 LEU A O 1
ATOM 543 N N . GLN A 1 71 ? 2.330 -3.465 -12.454 1.00 91.69 71 GLN A N 1
ATOM 544 C CA . GLN A 1 71 ? 3.279 -2.746 -13.308 1.00 91.69 71 GLN A CA 1
ATOM 545 C C . GLN A 1 71 ? 3.133 -1.226 -13.152 1.00 91.69 71 GLN A C 1
ATOM 547 O O . GLN A 1 71 ? 4.114 -0.532 -12.911 1.00 91.69 71 GLN A O 1
ATOM 552 N N . ALA A 1 72 ? 1.903 -0.708 -13.197 1.00 93.44 72 ALA A N 1
ATOM 553 C CA . ALA A 1 72 ? 1.660 0.726 -13.038 1.00 93.44 72 ALA A CA 1
ATOM 554 C C . ALA A 1 72 ? 2.076 1.244 -11.648 1.00 93.44 72 ALA A C 1
ATOM 556 O O . ALA A 1 72 ? 2.581 2.361 -11.525 1.00 93.44 72 ALA A O 1
ATOM 557 N N . LEU A 1 73 ? 1.886 0.442 -10.592 1.00 93.25 73 LEU A N 1
ATOM 558 C CA . LEU A 1 73 ? 2.356 0.805 -9.254 1.00 93.25 73 LEU A CA 1
ATOM 559 C C . LEU A 1 73 ? 3.892 0.807 -9.181 1.00 93.25 73 LEU A C 1
ATOM 561 O O . LEU A 1 73 ? 4.459 1.717 -8.575 1.00 93.25 73 LEU A O 1
ATOM 565 N N . GLN A 1 74 ? 4.562 -0.160 -9.817 1.00 91.69 74 GLN A N 1
ATOM 566 C CA . GLN A 1 74 ? 6.026 -0.212 -9.897 1.00 91.69 74 GLN A CA 1
ATOM 567 C C . GLN A 1 74 ? 6.604 1.007 -10.621 1.00 91.69 74 GLN A C 1
ATOM 569 O O . GLN A 1 74 ? 7.564 1.601 -10.126 1.00 91.69 74 GLN A O 1
ATOM 574 N N . ASP A 1 75 ? 5.981 1.435 -11.720 1.00 88.94 75 ASP A N 1
ATOM 575 C CA . ASP A 1 75 ? 6.411 2.609 -12.485 1.00 88.94 75 ASP A CA 1
ATOM 576 C C . ASP A 1 75 ? 6.351 3.889 -11.629 1.00 88.94 75 ASP A C 1
ATOM 578 O O . ASP A 1 75 ? 7.298 4.675 -11.594 1.00 88.94 75 ASP A O 1
ATOM 582 N N . VAL A 1 76 ? 5.271 4.076 -10.857 1.00 85.50 76 VAL A N 1
ATOM 583 C CA . VAL A 1 76 ? 5.114 5.215 -9.926 1.00 85.50 76 VAL A CA 1
ATOM 584 C C . VAL A 1 76 ? 6.052 5.115 -8.721 1.00 85.50 76 VAL A C 1
ATOM 586 O O . VAL A 1 76 ? 6.467 6.130 -8.151 1.00 85.50 76 VAL A O 1
ATOM 589 N N . ALA A 1 77 ? 6.390 3.896 -8.310 1.00 83.00 77 ALA A N 1
ATOM 590 C CA . ALA A 1 77 ? 7.336 3.641 -7.237 1.00 83.00 77 ALA A CA 1
ATOM 591 C C . ALA A 1 77 ? 8.803 3.811 -7.663 1.00 83.00 77 ALA A C 1
ATOM 593 O O . ALA A 1 77 ? 9.661 3.768 -6.782 1.00 83.00 77 ALA A O 1
ATOM 594 N N . LEU A 1 78 ? 9.087 3.973 -8.967 1.00 76.44 78 LEU A N 1
ATOM 595 C CA . LEU A 1 78 ? 10.432 3.824 -9.545 1.00 76.44 78 LEU A CA 1
ATOM 596 C C . LEU A 1 78 ? 11.096 2.512 -9.089 1.00 76.44 78 LEU A C 1
ATOM 598 O O . LEU A 1 78 ? 12.300 2.435 -8.845 1.00 76.44 78 LEU A O 1
ATOM 602 N N . PHE A 1 79 ? 10.273 1.478 -8.919 1.00 70.38 79 PHE A N 1
ATOM 603 C CA . PHE A 1 79 ? 10.657 0.225 -8.296 1.00 70.38 79 PHE A CA 1
ATOM 604 C C . PHE A 1 79 ? 11.338 -0.692 -9.312 1.00 70.38 79 PHE A C 1
ATOM 606 O O . PHE A 1 79 ? 10.815 -0.925 -10.399 1.00 70.38 79 PHE A O 1
ATOM 613 N N . ASN A 1 80 ? 12.489 -1.256 -8.938 1.00 66.06 80 ASN A N 1
ATOM 614 C CA . ASN A 1 80 ? 13.199 -2.240 -9.749 1.00 66.06 80 ASN A CA 1
ATOM 615 C C . ASN A 1 80 ? 13.286 -3.585 -9.000 1.00 66.06 80 ASN A C 1
ATOM 617 O O . ASN A 1 80 ? 14.123 -3.708 -8.108 1.00 66.06 80 ASN A O 1
ATOM 621 N N . PRO A 1 81 ? 12.503 -4.616 -9.370 1.00 63.91 81 PRO A N 1
ATOM 622 C CA . PRO A 1 81 ? 12.477 -5.902 -8.662 1.00 63.91 81 PRO A CA 1
ATOM 623 C C . PRO A 1 81 ? 13.837 -6.612 -8.592 1.00 63.91 81 PRO A C 1
ATOM 625 O O . PRO A 1 81 ? 14.033 -7.461 -7.727 1.00 63.91 81 PRO A O 1
ATOM 628 N N . ASN A 1 82 ? 14.805 -6.247 -9.441 1.00 61.50 82 ASN A N 1
ATOM 629 C CA . ASN A 1 82 ? 16.139 -6.848 -9.441 1.00 61.50 82 ASN A CA 1
ATOM 630 C C . ASN A 1 82 ? 16.913 -6.652 -8.124 1.00 61.50 82 ASN A C 1
ATOM 632 O O . ASN A 1 82 ? 17.848 -7.410 -7.869 1.00 61.50 82 ASN A O 1
ATOM 636 N N . TYR A 1 83 ? 16.545 -5.682 -7.274 1.00 59.78 83 TYR A N 1
ATOM 637 C CA . TYR A 1 83 ? 17.179 -5.550 -5.954 1.00 59.78 83 TYR A CA 1
ATOM 638 C C . TYR A 1 83 ? 16.720 -6.631 -4.963 1.00 59.78 83 TYR A C 1
ATOM 640 O O . TYR A 1 83 ? 17.428 -6.892 -3.992 1.00 59.78 83 TYR A O 1
ATOM 648 N N . LEU A 1 84 ? 15.556 -7.261 -5.178 1.00 60.12 84 LEU A N 1
ATOM 649 C CA . LEU A 1 84 ? 14.989 -8.208 -4.216 1.00 60.12 84 LEU A CA 1
ATOM 650 C C . LEU A 1 84 ? 15.759 -9.535 -4.145 1.00 60.12 84 LEU A C 1
ATOM 652 O O . LEU A 1 84 ? 15.518 -10.300 -3.222 1.00 60.12 84 LEU A O 1
ATOM 656 N N . HIS A 1 85 ? 16.677 -9.818 -5.081 1.00 61.16 85 HIS A N 1
ATOM 657 C CA . HIS A 1 85 ? 17.496 -11.042 -5.100 1.00 61.16 85 HIS A CA 1
ATOM 658 C C . HIS A 1 85 ? 16.704 -12.341 -4.816 1.00 61.16 85 HIS A C 1
ATOM 660 O O . HIS A 1 85 ? 17.250 -13.280 -4.232 1.00 61.16 85 HIS A O 1
ATOM 666 N N . LEU A 1 86 ? 15.439 -12.420 -5.256 1.00 58.03 86 LEU A N 1
ATOM 667 C CA . LEU A 1 86 ? 14.527 -13.542 -4.969 1.00 58.03 86 LEU A CA 1
ATOM 668 C C . LEU A 1 86 ? 15.081 -14.898 -5.448 1.00 58.03 86 LEU A C 1
ATOM 670 O O . LEU A 1 86 ? 14.754 -15.941 -4.891 1.00 58.03 86 LEU A O 1
ATOM 674 N N . ASP A 1 87 ? 16.014 -14.885 -6.403 1.00 54.03 87 ASP A N 1
ATOM 675 C CA . ASP A 1 87 ? 16.722 -16.069 -6.901 1.00 54.03 87 ASP A CA 1
ATOM 676 C C . ASP A 1 87 ? 17.736 -16.679 -5.916 1.00 54.03 87 ASP A C 1
ATOM 678 O O . ASP A 1 87 ? 18.309 -17.737 -6.208 1.00 54.03 87 ASP A O 1
ATOM 682 N N . ARG A 1 88 ? 18.034 -16.028 -4.781 1.00 50.66 88 ARG A N 1
ATOM 683 C CA . ARG A 1 88 ? 19.050 -16.501 -3.823 1.00 50.66 88 ARG A CA 1
ATOM 684 C C . ARG A 1 88 ? 18.465 -17.127 -2.557 1.00 50.66 88 ARG A C 1
ATOM 686 O O . ARG A 1 88 ? 19.141 -17.960 -1.959 1.00 50.66 88 ARG A O 1
ATOM 693 N N . GLU A 1 89 ? 17.231 -16.799 -2.183 1.00 53.16 89 GLU A N 1
ATOM 694 C CA . GLU A 1 89 ? 16.615 -17.297 -0.941 1.00 53.16 89 GLU A CA 1
ATOM 695 C C . GLU A 1 89 ? 15.958 -18.682 -1.102 1.00 53.16 89 GLU A C 1
ATOM 697 O O . GLU A 1 89 ? 15.876 -19.435 -0.137 1.00 53.16 89 GLU A O 1
ATOM 702 N N . GLY A 1 90 ? 15.611 -19.093 -2.327 1.00 49.12 90 GLY A N 1
ATOM 703 C CA . GLY A 1 90 ? 15.005 -20.406 -2.596 1.00 49.12 90 GLY A CA 1
ATOM 704 C C . GLY A 1 90 ? 15.965 -21.606 -2.660 1.00 49.12 90 GLY A C 1
ATOM 705 O O . GLY A 1 90 ? 15.502 -22.723 -2.837 1.00 49.12 90 GLY A O 1
ATOM 706 N N . ARG A 1 91 ? 17.293 -21.421 -2.551 1.00 47.22 91 ARG A N 1
ATOM 707 C CA . ARG A 1 91 ? 18.283 -22.52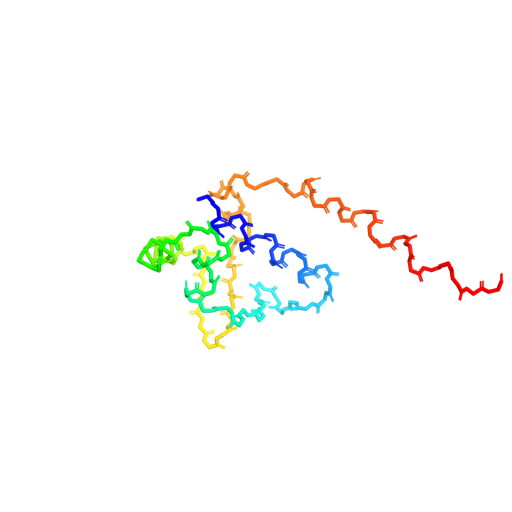0 -2.696 1.00 47.22 91 ARG A CA 1
ATOM 708 C C . ARG A 1 91 ? 19.009 -22.923 -1.409 1.00 47.22 91 ARG A C 1
ATOM 710 O O . ARG A 1 91 ? 20.015 -23.620 -1.486 1.00 47.22 91 ARG A O 1
ATOM 717 N N . HIS A 1 92 ? 18.546 -22.483 -0.238 1.00 47.12 92 HIS A N 1
ATOM 718 C CA . HIS A 1 92 ? 19.228 -22.774 1.033 1.00 47.12 92 HIS A CA 1
ATOM 719 C C . HIS A 1 92 ? 18.380 -23.528 2.070 1.00 47.12 92 HIS A C 1
ATOM 721 O O . HIS A 1 92 ? 18.826 -23.684 3.206 1.00 47.12 92 HIS A O 1
ATOM 727 N N . LEU A 1 93 ? 17.191 -24.014 1.690 1.00 51.03 93 LEU A N 1
ATOM 728 C CA . LEU A 1 93 ? 16.329 -24.818 2.567 1.00 51.03 93 LEU A CA 1
ATOM 729 C C . LEU A 1 93 ? 16.338 -26.328 2.252 1.00 51.03 93 LEU A C 1
ATOM 731 O O . LEU A 1 93 ? 15.819 -27.090 3.057 1.00 51.03 93 LEU A O 1
ATOM 735 N N . ASP A 1 94 ? 17.032 -26.771 1.196 1.00 52.22 94 ASP A N 1
ATOM 736 C CA . ASP A 1 94 ? 17.129 -28.196 0.815 1.00 52.22 94 ASP A CA 1
ATOM 737 C C . ASP A 1 94 ? 18.478 -28.848 1.186 1.00 52.22 94 ASP A C 1
ATOM 739 O O . ASP A 1 94 ? 18.911 -29.812 0.561 1.00 52.22 94 ASP A O 1
ATOM 743 N N . ALA A 1 95 ? 19.190 -28.328 2.190 1.00 51.53 95 ALA A N 1
ATOM 744 C CA . ALA A 1 95 ? 20.459 -28.905 2.649 1.00 51.53 95 ALA A CA 1
ATOM 745 C C . ALA A 1 95 ? 20.344 -29.476 4.066 1.00 51.53 95 ALA A C 1
ATOM 747 O O . ALA A 1 95 ? 21.113 -29.106 4.951 1.00 51.53 95 ALA A O 1
ATOM 748 N N . ASN A 1 96 ? 19.353 -30.345 4.282 1.00 51.62 96 ASN A N 1
ATOM 749 C CA . ASN A 1 96 ? 19.348 -31.248 5.428 1.00 51.62 96 ASN A CA 1
ATOM 750 C C . ASN A 1 96 ? 18.492 -32.498 5.163 1.00 51.62 96 ASN A C 1
ATOM 752 O O . ASN A 1 96 ? 17.548 -32.772 5.894 1.00 51.62 96 ASN A O 1
ATOM 756 N N . GLU A 1 97 ? 18.851 -33.269 4.136 1.00 45.31 97 GLU A N 1
ATOM 757 C CA . GLU A 1 97 ? 18.595 -34.711 4.122 1.00 45.31 97 GLU A CA 1
ATOM 758 C C . GLU A 1 97 ? 19.874 -35.441 3.668 1.00 45.31 97 GLU A C 1
ATOM 760 O O . GLU A 1 97 ? 20.361 -35.222 2.560 1.00 45.31 97 GLU A O 1
ATOM 765 N N . GLU A 1 98 ? 20.373 -36.265 4.601 1.00 40.91 98 GLU A N 1
ATOM 766 C CA . GLU A 1 98 ? 21.463 -37.268 4.567 1.00 40.91 98 GLU A CA 1
ATOM 767 C C . GLU A 1 98 ? 22.935 -36.810 4.610 1.00 40.91 98 GLU A C 1
ATOM 769 O O . GLU A 1 98 ? 23.556 -36.506 3.567 1.00 40.91 98 GLU A O 1
#

Nearest PDB structures (foldseek):
  8qto-assembly1_A-2  TM=9.021E-01  e=2.727E-04  Aliivibrio fischeri
  5cvr-assembly1_A-2  TM=9.066E-01  e=1.120E-03  Aliivibrio fischeri
  5e44-assembly1_A-2  TM=9.017E-01  e=1.047E-03  Aliivibrio fischeri
  2xgx-assembly1_B  TM=8.599E-01  e=9.788E-04  Synechococcus elongatus PCC 7942 = FACHB-805
  2h6b-assembly1_A  TM=6.486E-01  e=4.366E-04  Desulfitobacterium hafniense

Secondary structure (DSSP, 8-state):
-HHHHHHHHHHHHHHHTT-EETTEEE----HHHHHHHHT--HHHHHHHHHHHHHTTS-EEETTEEE-S-HHHHHHHHT--GGGG-HHHHTTSSS----

pLDDT: mean 85.77, std 16.41, range [40.91, 98.06]

Solvent-accessible surface area (backbone atoms only — not comparable to full-atom values): 5775 Å² total; per-residue (Å²): 81,73,67,46,34,51,52,50,52,52,50,52,54,32,48,77,69,67,56,44,60,88,57,25,33,81,40,88,75,49,57,60,59,50,8,66,74,67,77,39,54,49,69,58,40,51,51,51,53,47,53,37,39,75,67,59,34,40,45,79,54,97,50,30,38,31,35,84,39,60,67,63,33,29,63,68,20,73,52,63,77,81,79,67,51,70,87,62,70,80,74,72,79,82,83,83,82,136

Radius of gyration: 15.1 Å; Cα contacts (8 Å, |Δi|>4): 98; chains: 1; bounding box: 33×50×26 Å

Foldseek 3Di:
DQVLQVVLLVQVVCVLVVQADVQKHAAQDDLVNVCVVSVHDSVRSVVVVVVCVVVVQWDQDPRMIGGPDSVVSCVVVVHDCVVVPSVPPVPPPPPDDD

Mean predicted aligned error: 7.93 Å

Sequence (98 aa):
ERMAHLLCELFIRLEAAGCTSDSSCEFPLTQTELGETLGMSTVHVNRTLQELRASNLIVLKDRTLTIPNLQALQDVALFNPNYLHLDREGRHLDANEE